Protein AF-A0A9P6F172-F1 (afdb_monomer_lite)

Organism: NCBI:txid979761

Radius of gyration: 21.75 Å; chains: 1; bounding box: 64×24×51 Å

Secondary structure (DSSP, 8-state):
-----PPPPP-----GGGGHHHHGGG--TT-EEEEESGGGHHHHHHHHHTT-S-SEEEEE----

Structure (mmCIF, N/CA/C/O backbone):
data_AF-A0A9P6F172-F1
#
_entry.id   AF-A0A9P6F172-F1
#
loop_
_atom_site.group_PDB
_atom_site.id
_atom_site.type_symbol
_atom_site.label_atom_id
_atom_site.label_alt_id
_atom_site.label_comp_id
_atom_site.label_asym_id
_atom_site.label_entity_id
_atom_site.label_seq_id
_atom_site.pdbx_PDB_ins_code
_atom_site.Cartn_x
_atom_site.Cartn_y
_atom_site.Cartn_z
_atom_site.occupancy
_atom_site.B_iso_or_equiv
_atom_site.auth_seq_id
_atom_site.auth_comp_id
_atom_site.auth_asym_id
_atom_site.auth_atom_id
_atom_site.pdbx_PDB_model_num
ATOM 1 N N . MET A 1 1 ? -46.265 13.130 30.444 1.00 41.91 1 MET A N 1
ATOM 2 C CA . MET A 1 1 ? -45.243 12.062 30.429 1.00 41.91 1 MET A CA 1
ATOM 3 C C . MET A 1 1 ? -44.558 12.135 29.073 1.00 41.91 1 MET A C 1
ATOM 5 O O . MET A 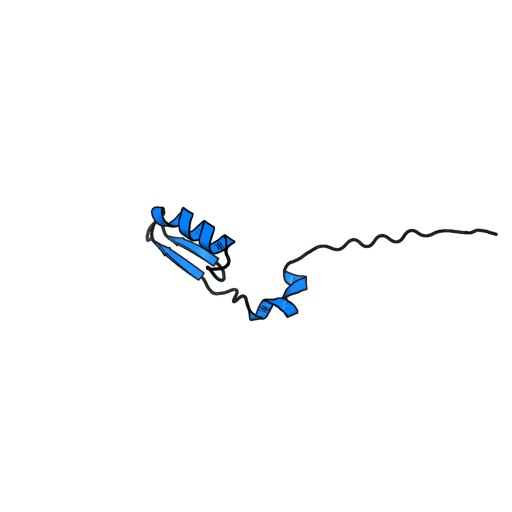1 1 ? -45.221 11.898 28.077 1.00 41.91 1 MET A O 1
ATOM 9 N N . ILE A 1 2 ? -43.314 12.611 29.011 1.00 45.06 2 ILE A N 1
ATOM 10 C CA . ILE A 1 2 ? -42.604 12.836 27.742 1.00 45.06 2 ILE A CA 1
ATOM 11 C C . ILE A 1 2 ? -41.684 11.634 27.503 1.00 45.06 2 ILE A C 1
ATOM 13 O O . ILE A 1 2 ? -40.777 11.393 28.294 1.00 45.06 2 ILE A O 1
ATOM 17 N N . GLN A 1 3 ? -41.927 10.882 26.430 1.00 54.06 3 GLN A N 1
ATOM 18 C CA . GLN A 1 3 ? -40.996 9.881 25.905 1.00 54.06 3 GLN A CA 1
ATOM 19 C C . GLN A 1 3 ? -40.168 10.545 24.803 1.00 54.06 3 GLN A C 1
ATOM 21 O O . GLN A 1 3 ? -40.696 10.836 23.732 1.00 54.06 3 GLN A O 1
ATOM 26 N N . VAL A 1 4 ? -38.883 10.805 25.057 1.00 63.03 4 VAL A N 1
ATOM 27 C CA . VAL A 1 4 ? -37.953 11.257 24.010 1.00 63.03 4 VAL A CA 1
ATOM 28 C C . VAL A 1 4 ? -37.094 10.074 23.584 1.00 63.03 4 VAL A C 1
ATOM 30 O O . VAL A 1 4 ? -36.354 9.516 24.391 1.00 63.03 4 VAL A O 1
ATOM 33 N N . LEU A 1 5 ? -37.195 9.686 22.313 1.00 75.25 5 LEU A N 1
ATOM 34 C CA . LEU A 1 5 ? -36.312 8.703 21.694 1.00 75.25 5 LEU A CA 1
ATOM 35 C C . LEU A 1 5 ? -35.125 9.445 21.062 1.00 75.25 5 LEU A C 1
ATOM 37 O O . LEU A 1 5 ? -35.292 10.149 20.068 1.00 75.25 5 LEU A O 1
ATOM 41 N N . PHE A 1 6 ? -33.925 9.291 21.620 1.00 70.38 6 PHE A N 1
ATOM 42 C CA . PHE A 1 6 ? -32.705 9.849 21.034 1.00 70.38 6 PHE A CA 1
ATOM 43 C C . PHE A 1 6 ? -32.097 8.834 20.059 1.00 70.38 6 PHE A C 1
ATOM 45 O O . PHE A 1 6 ? -31.698 7.742 20.464 1.00 70.38 6 PHE A O 1
ATOM 52 N N . LYS A 1 7 ? -32.011 9.169 18.765 1.00 77.94 7 LYS A N 1
ATOM 53 C CA . LYS A 1 7 ? -31.251 8.358 17.799 1.00 77.94 7 LYS A CA 1
ATOM 54 C C . LYS A 1 7 ? -29.766 8.698 17.910 1.00 77.94 7 LYS A C 1
ATOM 56 O O . LYS A 1 7 ? -29.377 9.843 17.706 1.00 77.94 7 LYS A O 1
ATOM 61 N N . LYS A 1 8 ? -28.941 7.690 18.200 1.00 78.06 8 LYS A N 1
ATOM 62 C CA . LYS A 1 8 ? -27.477 7.781 18.163 1.00 78.06 8 LYS A CA 1
ATOM 63 C C . LYS A 1 8 ? -26.979 7.240 16.822 1.00 78.06 8 LYS A C 1
ATOM 65 O O . LYS A 1 8 ? -27.291 6.105 16.475 1.00 78.06 8 LYS A O 1
ATOM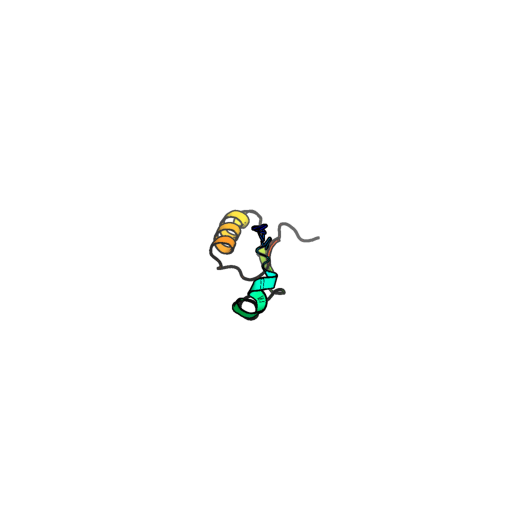 70 N N . LEU A 1 9 ? -26.208 8.041 16.091 1.00 84.25 9 LEU A N 1
ATOM 71 C CA . LEU A 1 9 ? -25.490 7.620 14.887 1.00 84.25 9 LEU A CA 1
ATOM 72 C C . LEU A 1 9 ? -24.008 7.432 15.242 1.00 84.25 9 LEU A C 1
ATOM 74 O O . LEU A 1 9 ? -23.419 8.313 15.867 1.00 84.25 9 LEU A O 1
ATOM 78 N N . ARG A 1 10 ? -23.408 6.300 14.859 1.00 83.06 10 ARG A N 1
ATOM 79 C CA . ARG A 1 10 ? -21.947 6.117 14.859 1.00 83.06 10 ARG A CA 1
ATOM 80 C C . ARG A 1 10 ? -21.463 6.333 13.429 1.00 83.06 10 ARG A C 1
ATOM 82 O O . ARG A 1 10 ? -21.956 5.666 12.527 1.00 83.06 10 ARG A O 1
ATOM 89 N N . MET A 1 11 ? -20.530 7.261 13.239 1.00 84.62 11 MET A N 1
ATOM 90 C CA . MET A 1 11 ? -19.781 7.393 11.991 1.00 84.62 11 MET A CA 1
ATOM 91 C C . MET A 1 11 ? -18.372 6.884 12.248 1.00 84.62 11 MET A C 1
ATOM 93 O O . MET A 1 11 ? -17.698 7.372 13.151 1.00 84.62 11 MET A O 1
ATOM 97 N N . GLU A 1 12 ? -17.962 5.885 11.485 1.00 87.56 12 GLU A N 1
ATOM 98 C CA . GLU A 1 12 ? -16.659 5.248 11.599 1.00 87.56 12 GLU A CA 1
ATOM 99 C C . GLU A 1 12 ? -16.108 5.034 10.195 1.00 87.56 12 GLU A C 1
ATOM 101 O O . GLU A 1 12 ? -16.853 4.689 9.276 1.00 87.56 12 GLU A O 1
ATOM 106 N N . GLY A 1 13 ? -14.821 5.331 10.030 1.00 85.25 13 GLY A N 1
ATOM 107 C CA . GLY A 1 13 ? -14.101 5.076 8.792 1.00 85.25 13 GLY A CA 1
ATOM 108 C C . GLY A 1 13 ? -13.608 3.634 8.725 1.00 85.25 13 GLY A C 1
ATOM 109 O O . GLY A 1 13 ? -13.869 2.823 9.604 1.00 85.25 13 GLY A O 1
ATOM 110 N N . PHE A 1 14 ? -12.874 3.322 7.667 1.00 90.06 14 PHE A N 1
ATOM 111 C CA . PHE A 1 14 ? -12.168 2.053 7.532 1.00 90.06 14 PHE A CA 1
ATOM 112 C C . PHE A 1 14 ? -10.737 2.376 7.118 1.00 90.06 14 PHE A C 1
ATOM 114 O O . PHE A 1 14 ? -10.377 2.281 5.942 1.00 90.06 14 PHE A O 1
ATOM 121 N N . LEU A 1 15 ? -9.953 2.914 8.056 1.00 89.00 15 LEU A N 1
ATOM 122 C CA . LEU A 1 15 ? -8.580 3.297 7.766 1.00 89.00 15 LEU A CA 1
ATOM 123 C C . LEU A 1 15 ? -7.684 2.075 7.913 1.00 89.00 15 LEU A C 1
ATOM 125 O O . LEU A 1 15 ? -7.801 1.304 8.857 1.00 89.00 15 LEU A O 1
ATOM 129 N N . VAL A 1 16 ? -6.712 1.933 7.013 1.00 82.12 16 VAL A N 1
ATOM 130 C CA . VAL A 1 16 ? -5.701 0.864 7.102 1.00 82.12 16 VAL A CA 1
ATOM 131 C C . VAL A 1 16 ? -4.965 0.900 8.448 1.00 82.12 16 VAL A C 1
ATOM 133 O O . VAL A 1 16 ? -4.581 -0.139 8.977 1.00 82.12 16 VAL A O 1
ATOM 136 N N . THR A 1 17 ? -4.803 2.093 9.030 1.00 82.19 17 THR A N 1
ATOM 137 C CA . THR A 1 17 ? -4.190 2.288 10.351 1.00 82.19 17 THR A CA 1
ATOM 138 C C . THR A 1 17 ? -4.931 1.576 11.475 1.00 82.19 17 THR A C 1
ATOM 140 O O . THR A 1 17 ? -4.286 1.168 12.436 1.00 82.19 17 THR A O 1
ATOM 143 N N . ASP A 1 18 ? -6.242 1.378 11.335 1.00 88.06 18 ASP A N 1
ATOM 144 C CA . ASP A 1 18 ? -7.088 0.736 12.346 1.00 88.06 18 ASP A CA 1
ATOM 145 C C . ASP A 1 18 ? -6.767 -0.765 12.484 1.00 88.06 18 ASP A C 1
ATOM 147 O O . ASP A 1 18 ? -7.087 -1.382 13.494 1.00 88.06 18 ASP A O 1
ATOM 151 N N . PHE A 1 19 ? -6.072 -1.342 11.496 1.00 85.69 19 PHE A N 1
ATOM 152 C CA . PHE A 1 19 ? -5.755 -2.770 11.396 1.00 85.69 19 PHE A CA 1
ATOM 153 C C . PHE A 1 19 ? -4.250 -3.070 11.515 1.00 85.69 19 PHE A C 1
ATOM 155 O O . PHE A 1 19 ? -3.809 -4.197 11.284 1.00 85.69 19 PHE A O 1
ATOM 162 N N . VAL A 1 20 ? -3.425 -2.076 11.865 1.00 80.94 20 VAL A N 1
ATOM 163 C CA . VAL A 1 20 ? -1.959 -2.235 11.936 1.00 80.94 20 VAL A CA 1
ATOM 164 C C . VAL A 1 20 ? -1.535 -3.232 13.014 1.00 80.94 20 VAL A C 1
ATOM 166 O O . VAL A 1 20 ? -0.553 -3.939 12.824 1.00 80.94 20 VAL A O 1
ATOM 169 N N . GLU A 1 21 ? -2.258 -3.344 14.123 1.00 80.56 21 GLU A N 1
ATOM 170 C CA . GLU A 1 21 ? -1.928 -4.325 15.165 1.00 80.56 21 GLU A CA 1
ATOM 171 C C . GLU A 1 21 ? -2.157 -5.772 14.691 1.00 80.56 21 GLU A C 1
ATOM 173 O O . GLU A 1 21 ? -1.365 -6.662 14.994 1.00 80.56 21 GLU A O 1
ATOM 178 N N . GLU A 1 22 ? -3.186 -5.995 13.870 1.00 81.69 22 GLU A N 1
ATOM 179 C CA . GLU A 1 22 ? -3.555 -7.318 13.357 1.00 81.69 22 GLU A CA 1
ATOM 180 C C . GLU A 1 22 ? -2.733 -7.723 12.115 1.00 81.69 22 GLU A C 1
ATOM 182 O O . GLU A 1 22 ? -2.368 -8.889 11.960 1.00 81.69 22 GLU A O 1
ATOM 187 N N . TYR A 1 23 ? -2.379 -6.766 11.246 1.00 74.75 23 TYR A N 1
ATOM 188 C CA . TYR A 1 23 ? -1.743 -7.045 9.945 1.00 74.75 23 TYR A CA 1
ATOM 189 C C . TYR A 1 23 ? -0.388 -6.352 9.718 1.00 74.75 23 TYR A C 1
ATOM 191 O O . TYR A 1 23 ? 0.278 -6.615 8.709 1.00 74.75 23 TYR A O 1
ATOM 199 N N . GLY A 1 24 ? 0.050 -5.476 10.624 1.00 68.25 24 GLY A N 1
ATOM 200 C CA . GLY A 1 24 ? 1.204 -4.591 10.425 1.00 68.25 24 GLY A CA 1
ATOM 201 C C . GLY A 1 24 ? 2.554 -5.297 10.443 1.00 68.25 24 GLY A C 1
ATOM 202 O O . GLY A 1 24 ? 3.440 -4.917 9.687 1.00 68.25 24 GLY A O 1
ATOM 203 N N . ALA A 1 25 ? 2.708 -6.379 11.212 1.00 66.31 25 ALA A N 1
ATOM 204 C CA . ALA A 1 25 ? 3.947 -7.165 11.208 1.00 66.31 25 ALA A CA 1
ATOM 205 C C . ALA A 1 25 ? 4.198 -7.885 9.866 1.00 66.31 25 ALA A C 1
ATOM 207 O O . ALA A 1 25 ? 5.330 -8.252 9.560 1.00 66.31 25 ALA A O 1
ATOM 208 N N . LYS A 1 26 ? 3.145 -8.088 9.061 1.00 65.00 26 LYS A N 1
ATOM 209 C CA . LYS A 1 26 ? 3.200 -8.826 7.790 1.00 65.00 26 LYS A CA 1
ATOM 210 C C . LYS A 1 26 ? 3.533 -7.940 6.584 1.00 65.00 26 LYS A C 1
ATOM 212 O O . LYS A 1 26 ? 3.825 -8.467 5.517 1.00 65.00 26 LYS A O 1
ATOM 217 N N . HIS A 1 27 ? 3.498 -6.618 6.752 1.00 62.88 27 HIS A N 1
ATOM 218 C CA . HIS A 1 27 ? 3.701 -5.645 5.681 1.00 62.88 27 HIS A CA 1
ATOM 219 C C . HIS A 1 27 ? 4.850 -4.707 6.059 1.00 62.88 27 HIS A C 1
ATOM 221 O O . HIS A 1 27 ? 4.659 -3.721 6.771 1.00 62.88 27 HIS A O 1
ATOM 227 N N . GLN A 1 28 ? 6.060 -5.022 5.593 1.00 64.81 28 GLN A N 1
ATOM 228 C CA . GLN A 1 28 ? 7.202 -4.120 5.738 1.00 64.81 28 GLN A CA 1
ATOM 229 C C . GLN A 1 28 ? 6.984 -2.902 4.835 1.00 64.81 28 GLN A C 1
ATOM 231 O O . GLN A 1 28 ? 6.905 -3.030 3.616 1.00 64.81 28 GLN A O 1
ATOM 236 N N . LYS A 1 29 ? 6.850 -1.719 5.447 1.00 61.28 29 LYS A N 1
ATOM 237 C CA . LYS A 1 29 ? 6.589 -0.455 4.737 1.00 61.28 29 LYS A CA 1
ATOM 238 C C . LYS A 1 29 ? 7.740 -0.013 3.832 1.00 61.28 29 LYS A C 1
ATOM 240 O O . LYS A 1 29 ? 7.493 0.731 2.890 1.00 61.28 29 LYS A O 1
ATOM 245 N N . ASP A 1 30 ? 8.948 -0.497 4.100 1.00 70.38 30 ASP A N 1
ATOM 246 C CA . ASP A 1 30 ? 10.175 0.004 3.477 1.00 70.38 30 ASP A CA 1
ATOM 247 C C . ASP A 1 30 ? 10.741 -0.944 2.407 1.00 70.38 30 ASP A C 1
ATOM 249 O O . ASP A 1 30 ? 11.847 -0.731 1.915 1.00 70.38 30 ASP A O 1
ATOM 253 N N . GLN A 1 31 ? 10.006 -2.001 2.045 1.00 76.25 31 GLN A N 1
ATOM 254 C CA . GLN A 1 31 ? 10.420 -2.899 0.973 1.00 76.25 31 GLN A CA 1
ATOM 255 C C . GLN A 1 31 ? 9.921 -2.353 -0.371 1.00 76.25 31 GLN A C 1
ATOM 257 O O . GLN A 1 31 ? 8.718 -2.195 -0.589 1.00 76.25 31 GLN A O 1
ATOM 262 N N . GLU A 1 32 ? 10.854 -2.038 -1.264 1.00 85.69 32 GLU A N 1
ATOM 263 C CA . GLU A 1 32 ? 10.554 -1.726 -2.659 1.00 85.69 32 GLU A CA 1
ATOM 264 C C . GLU A 1 32 ? 10.930 -2.926 -3.529 1.00 85.69 32 GLU A C 1
ATOM 266 O O . GLU A 1 32 ? 12.001 -3.514 -3.360 1.00 85.69 32 GLU A O 1
ATOM 271 N N . ASP A 1 33 ? 10.047 -3.277 -4.459 1.00 85.06 33 ASP A N 1
ATOM 272 C CA . ASP A 1 33 ? 10.326 -4.236 -5.523 1.00 85.06 33 ASP A CA 1
ATOM 273 C C . ASP A 1 33 ? 10.498 -3.446 -6.822 1.00 85.06 33 ASP A C 1
ATOM 275 O O . ASP A 1 33 ? 9.546 -2.828 -7.314 1.00 85.06 33 ASP A O 1
ATOM 279 N N . ILE A 1 34 ? 11.737 -3.386 -7.313 1.00 88.94 34 ILE A N 1
ATOM 280 C CA . ILE A 1 34 ? 12.115 -2.586 -8.479 1.00 88.94 34 ILE A CA 1
ATOM 281 C C . ILE A 1 34 ? 12.255 -3.517 -9.678 1.00 88.94 34 ILE A C 1
ATOM 283 O O . ILE A 1 34 ? 13.154 -4.354 -9.736 1.00 88.94 34 ILE A O 1
ATOM 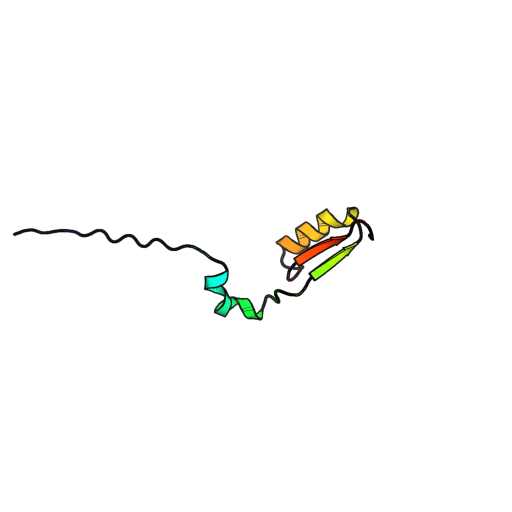287 N N . ILE A 1 35 ? 11.383 -3.320 -10.659 1.00 90.44 35 ILE A N 1
ATOM 288 C CA . ILE A 1 35 ? 11.381 -4.039 -11.925 1.00 90.44 35 ILE A CA 1
ATOM 289 C C . ILE A 1 35 ? 11.866 -3.106 -13.028 1.00 90.44 35 ILE A C 1
ATOM 291 O O . ILE A 1 35 ? 11.396 -1.981 -13.159 1.00 90.44 35 ILE A O 1
ATOM 295 N N . GLU A 1 36 ? 12.798 -3.580 -13.843 1.00 92.56 36 GLU A N 1
ATOM 296 C CA . GLU A 1 36 ? 13.334 -2.832 -14.981 1.00 92.56 36 GLU A CA 1
ATOM 297 C 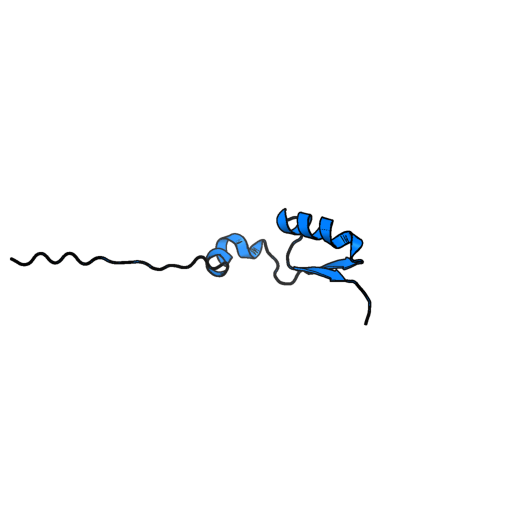C . GLU A 1 36 ? 12.452 -3.018 -16.225 1.00 92.56 36 GLU A C 1
ATOM 299 O O . GLU A 1 36 ? 12.018 -4.129 -16.533 1.00 92.56 36 GLU A O 1
ATOM 304 N N . GLY A 1 37 ? 12.240 -1.942 -16.979 1.00 93.12 37 GLY A N 1
ATOM 305 C CA . GLY A 1 37 ? 11.563 -1.948 -18.273 1.00 93.12 37 GLY A CA 1
ATOM 306 C C . GLY A 1 37 ? 10.034 -1.874 -18.197 1.00 93.12 37 GLY A C 1
ATOM 307 O O . GLY A 1 37 ? 9.378 -2.573 -17.426 1.00 93.12 37 GLY A O 1
ATOM 308 N N . LEU A 1 38 ? 9.447 -1.041 -19.064 1.00 93.31 38 LEU A N 1
ATOM 309 C CA . LEU A 1 38 ? 7.994 -0.847 -19.139 1.00 93.31 38 LEU A CA 1
ATOM 310 C C . LEU A 1 38 ? 7.246 -2.108 -19.603 1.00 93.31 38 LEU A C 1
ATOM 312 O O . LEU A 1 38 ? 6.100 -2.311 -19.210 1.00 93.31 38 LEU A O 1
ATOM 316 N N . ASP A 1 39 ? 7.903 -2.969 -20.381 1.00 95.31 39 ASP A N 1
ATOM 317 C CA . ASP A 1 39 ? 7.326 -4.221 -20.886 1.00 95.31 39 ASP A CA 1
ATOM 318 C C . ASP A 1 39 ? 6.866 -5.155 -19.754 1.00 95.31 39 ASP A C 1
ATOM 320 O O . ASP A 1 39 ? 5.906 -5.903 -19.920 1.00 95.31 39 ASP A O 1
ATOM 324 N N . ASN A 1 40 ? 7.491 -5.059 -18.575 1.00 92.31 40 ASN A N 1
ATOM 325 C CA . ASN A 1 40 ? 7.148 -5.868 -17.406 1.00 92.31 40 ASN A CA 1
ATOM 326 C C . ASN A 1 40 ? 5.993 -5.280 -16.567 1.00 92.31 40 ASN A C 1
ATOM 328 O O . ASN A 1 40 ? 5.502 -5.936 -15.646 1.00 92.31 40 ASN A O 1
ATOM 332 N N . ALA A 1 41 ? 5.525 -4.060 -16.859 1.00 92.56 41 ALA A N 1
ATOM 333 C CA . ALA A 1 41 ? 4.510 -3.379 -16.052 1.00 92.56 41 ALA A CA 1
ATOM 334 C C . ALA A 1 41 ? 3.170 -4.139 -15.918 1.00 92.56 41 ALA A C 1
ATOM 336 O O . ALA A 1 41 ? 2.627 -4.155 -14.808 1.00 92.56 41 ALA A O 1
ATOM 337 N N . PRO A 1 42 ? 2.621 -4.790 -16.969 1.00 94.62 42 PRO A N 1
ATOM 338 C CA . PRO A 1 42 ? 1.375 -5.548 -16.841 1.00 94.62 42 PRO A CA 1
ATOM 339 C C . PRO A 1 42 ? 1.480 -6.700 -15.832 1.00 94.62 42 PRO A C 1
ATOM 341 O O . PRO A 1 42 ? 0.609 -6.855 -14.974 1.00 94.62 42 PRO A O 1
ATOM 344 N N . ASP A 1 43 ? 2.570 -7.466 -15.886 1.00 92.75 43 ASP A N 1
ATOM 345 C CA . ASP A 1 43 ? 2.786 -8.614 -15.001 1.00 92.75 43 ASP A CA 1
ATOM 346 C C . ASP A 1 43 ? 3.018 -8.170 -13.553 1.00 92.75 43 ASP A C 1
ATOM 348 O O . ASP A 1 43 ? 2.459 -8.751 -12.617 1.00 92.75 43 ASP A O 1
ATOM 352 N N . VAL A 1 44 ? 3.781 -7.090 -13.357 1.00 92.06 44 VAL A N 1
ATOM 353 C CA . VAL A 1 44 ? 3.996 -6.468 -12.041 1.00 92.06 44 VAL A CA 1
ATOM 354 C C . VAL A 1 44 ? 2.675 -6.014 -11.429 1.00 92.06 44 VAL A C 1
ATOM 356 O O . VAL A 1 44 ? 2.427 -6.255 -10.247 1.00 92.06 44 VAL A O 1
ATOM 359 N N . PHE A 1 45 ? 1.793 -5.412 -12.228 1.00 92.00 45 PHE A N 1
ATOM 360 C CA . PHE A 1 45 ? 0.488 -4.964 -11.757 1.00 92.00 45 PHE A CA 1
ATOM 361 C C . PHE A 1 45 ? -0.383 -6.132 -11.273 1.00 92.00 45 PHE A C 1
ATOM 363 O O . PHE A 1 45 ? -0.965 -6.068 -10.189 1.00 92.00 45 PHE A O 1
ATOM 370 N N . VAL A 1 46 ? -0.422 -7.239 -12.018 1.00 94.50 46 VAL A N 1
ATOM 371 C CA . VAL A 1 46 ? -1.150 -8.450 -11.601 1.00 94.50 46 VAL A CA 1
ATOM 372 C C . VAL A 1 46 ? -0.537 -9.059 -10.336 1.00 94.50 46 VAL A C 1
ATOM 374 O O . VAL A 1 46 ? -1.258 -9.465 -9.419 1.00 94.50 46 VAL A O 1
ATOM 377 N N . ASN A 1 47 ? 0.790 -9.103 -10.242 1.00 90.94 47 ASN A N 1
ATOM 378 C CA . ASN A 1 47 ? 1.486 -9.626 -9.069 1.00 90.94 47 ASN A CA 1
ATOM 379 C C . ASN A 1 47 ? 1.252 -8.759 -7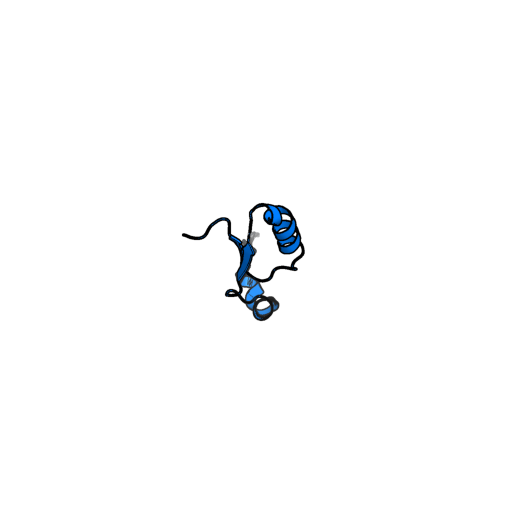.817 1.00 90.94 47 ASN A C 1
ATOM 381 O O . ASN A 1 47 ? 1.067 -9.305 -6.729 1.00 90.94 47 ASN A O 1
ATOM 385 N N . MET A 1 48 ? 1.157 -7.435 -7.968 1.00 89.88 48 MET A N 1
ATOM 386 C CA . MET A 1 48 ? 0.773 -6.513 -6.894 1.00 89.88 48 MET A CA 1
ATOM 387 C C . MET A 1 48 ? -0.643 -6.808 -6.382 1.00 89.88 48 MET A C 1
ATOM 389 O O . MET A 1 48 ? -0.850 -6.970 -5.182 1.00 89.88 48 MET A O 1
ATOM 393 N N . LEU A 1 49 ? -1.618 -6.948 -7.284 1.00 90.50 49 LEU A N 1
ATOM 394 C CA . LEU A 1 49 ? -3.011 -7.223 -6.910 1.00 90.50 49 LEU A CA 1
ATOM 395 C C . LEU A 1 49 ? -3.209 -8.607 -6.278 1.00 90.50 49 LEU A C 1
ATOM 397 O O . LEU A 1 49 ? -4.132 -8.803 -5.492 1.00 90.50 49 LEU A O 1
ATOM 401 N N . THR A 1 50 ? -2.348 -9.567 -6.617 1.00 90.94 50 THR A N 1
ATOM 402 C CA . THR A 1 50 ? -2.382 -10.928 -6.058 1.00 90.94 50 THR A CA 1
ATOM 403 C C . THR A 1 50 ? -1.534 -11.087 -4.794 1.00 90.94 50 THR A C 1
ATOM 405 O O . THR A 1 50 ? -1.439 -12.193 -4.265 1.00 90.94 50 THR A O 1
ATOM 408 N N . GLY A 1 51 ? -0.939 -10.000 -4.289 1.00 85.25 51 GLY A N 1
ATOM 409 C CA . GLY A 1 51 ? -0.147 -10.006 -3.057 1.00 85.25 51 GLY A CA 1
ATOM 410 C C . GLY A 1 51 ? 1.195 -10.730 -3.182 1.00 85.25 51 GLY A C 1
ATOM 411 O O . GLY A 1 51 ? 1.735 -11.194 -2.181 1.00 85.25 51 GLY A O 1
ATOM 412 N N . LYS A 1 52 ? 1.721 -10.869 -4.404 1.00 85.62 52 LYS A N 1
ATOM 413 C CA . LYS A 1 52 ? 3.052 -11.440 -4.660 1.00 85.62 52 LYS A CA 1
ATOM 414 C C . LYS A 1 52 ? 4.168 -10.407 -4.520 1.00 85.62 52 LYS A C 1
ATOM 416 O O . LYS A 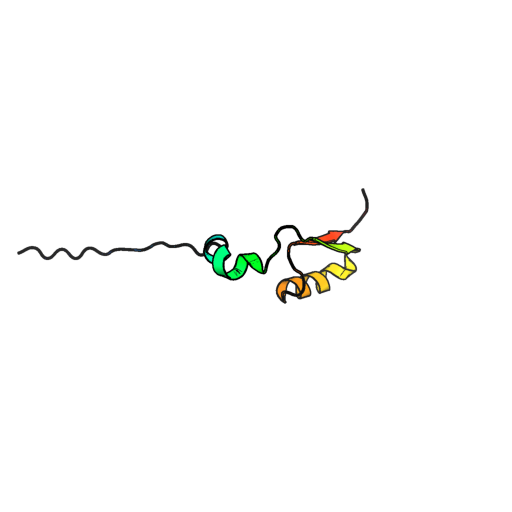1 52 ? 5.302 -10.793 -4.264 1.00 85.62 52 LYS A O 1
ATOM 421 N N . VAL A 1 53 ? 3.842 -9.124 -4.683 1.00 82.75 53 VAL A N 1
ATOM 422 C CA . VAL A 1 53 ? 4.749 -8.006 -4.399 1.00 82.75 53 VAL A CA 1
ATOM 423 C C . VAL A 1 53 ? 4.414 -7.452 -3.019 1.00 82.75 53 VAL A C 1
ATOM 425 O O . VAL A 1 53 ? 3.259 -7.115 -2.751 1.00 82.75 53 VAL A O 1
ATOM 428 N N . PHE A 1 54 ? 5.419 -7.364 -2.151 1.00 75.44 54 PHE A N 1
ATOM 429 C CA . PHE A 1 54 ? 5.293 -6.750 -0.832 1.00 75.44 54 PHE A CA 1
ATOM 430 C C . PHE A 1 54 ? 5.827 -5.322 -0.865 1.00 75.44 54 PHE A C 1
ATOM 432 O O . PHE A 1 54 ? 6.862 -5.049 -1.465 1.00 75.44 54 PHE A O 1
ATOM 439 N N . GLY A 1 55 ? 5.113 -4.414 -0.200 1.00 79.38 55 GLY A N 1
ATOM 440 C CA . GLY A 1 55 ? 5.489 -3.007 -0.152 1.00 79.38 55 GLY A CA 1
ATOM 441 C C . GLY A 1 55 ? 5.194 -2.291 -1.470 1.00 79.38 55 GLY A C 1
ATOM 442 O O . GLY A 1 55 ? 4.067 -2.343 -1.966 1.00 79.38 55 GLY A O 1
ATOM 443 N N . LYS A 1 56 ? 6.173 -1.565 -2.007 1.00 86.69 56 LYS A N 1
ATOM 444 C CA . LYS A 1 56 ? 5.978 -0.665 -3.150 1.00 86.69 56 LYS A CA 1
ATOM 445 C C . LYS A 1 56 ? 6.530 -1.276 -4.436 1.00 86.69 56 LYS A C 1
ATOM 447 O O . LYS A 1 56 ? 7.732 -1.483 -4.557 1.00 86.69 56 LYS A O 1
ATOM 452 N N . ALA A 1 57 ? 5.653 -1.496 -5.414 1.00 90.44 57 ALA A N 1
ATOM 453 C CA . ALA A 1 57 ? 6.045 -1.887 -6.764 1.00 90.44 57 ALA A CA 1
ATOM 454 C C . ALA A 1 57 ? 6.552 -0.664 -7.547 1.00 90.44 57 ALA A C 1
ATOM 456 O O . ALA A 1 57 ? 5.841 0.339 -7.664 1.00 90.44 57 ALA A O 1
ATOM 457 N N . VAL A 1 58 ? 7.763 -0.744 -8.095 1.00 91.94 58 VAL A N 1
ATOM 458 C CA . VAL A 1 58 ? 8.398 0.325 -8.876 1.00 91.94 58 VAL A CA 1
ATOM 459 C C . VAL A 1 58 ? 8.819 -0.233 -10.229 1.00 91.94 58 VAL A C 1
ATOM 461 O O . VAL A 1 58 ? 9.556 -1.208 -10.291 1.00 91.94 58 VAL A O 1
ATOM 464 N N . VAL A 1 59 ? 8.382 0.401 -11.320 1.00 93.69 59 VAL A N 1
ATOM 465 C CA . VAL A 1 59 ? 8.871 0.083 -12.670 1.00 93.69 59 VAL A CA 1
ATOM 466 C C . VAL A 1 59 ? 9.864 1.155 -13.092 1.00 93.69 59 VAL A C 1
ATOM 468 O O . VAL A 1 59 ? 9.497 2.318 -13.273 1.00 93.69 59 VAL A O 1
ATOM 471 N N . LYS A 1 60 ? 11.127 0.771 -13.235 1.00 93.50 60 LYS A N 1
ATOM 472 C CA . LYS A 1 60 ? 12.204 1.643 -13.680 1.00 93.50 60 LYS A CA 1
ATOM 473 C C . LYS A 1 60 ? 12.297 1.625 -15.204 1.00 93.50 60 LYS A C 1
ATOM 475 O O . LYS A 1 60 ? 12.416 0.575 -15.823 1.00 93.50 60 LYS A O 1
ATOM 480 N N . ILE A 1 61 ? 12.210 2.806 -15.810 1.00 93.12 61 ILE A N 1
ATOM 481 C CA . ILE A 1 61 ? 12.150 2.973 -17.274 1.00 93.12 61 ILE A CA 1
ATOM 482 C C . ILE A 1 61 ? 13.429 3.567 -17.877 1.00 93.12 61 ILE A C 1
ATOM 484 O O . ILE A 1 61 ? 13.642 3.440 -19.079 1.00 93.12 61 ILE A O 1
ATOM 488 N N . ALA A 1 62 ? 14.266 4.211 -17.062 1.00 90.81 62 ALA A N 1
ATOM 489 C CA . ALA A 1 62 ? 15.567 4.756 -17.440 1.00 90.81 62 ALA A CA 1
ATOM 490 C C . ALA A 1 62 ? 16.400 5.056 -16.180 1.00 90.81 62 ALA A C 1
ATOM 492 O O . ALA A 1 62 ? 15.832 5.311 -15.114 1.00 90.81 62 ALA A O 1
ATOM 493 N N . ASP A 1 63 ? 17.726 5.057 -16.322 1.00 87.56 63 ASP A N 1
ATOM 494 C CA . ASP A 1 63 ? 18.644 5.683 -15.366 1.00 87.56 63 ASP A CA 1
ATOM 495 C C . ASP A 1 63 ? 18.736 7.194 -15.644 1.00 87.56 63 ASP A C 1
ATOM 497 O O . ASP A 1 63 ? 18.661 7.619 -16.801 1.00 87.56 63 ASP A O 1
ATOM 501 N N . LEU A 1 64 ? 18.851 7.990 -14.576 1.00 73.12 64 LEU A N 1
ATOM 502 C CA . LEU A 1 64 ? 19.042 9.446 -14.629 1.00 73.12 64 LEU A CA 1
ATOM 503 C C . LEU A 1 64 ? 20.520 9.817 -14.782 1.00 73.12 64 LEU A C 1
ATOM 505 O O . LEU A 1 64 ? 21.360 9.155 -14.133 1.00 73.12 64 LEU A O 1
#

pLDDT: mean 81.99, std 12.03, range [41.91, 95.31]

Foldseek 3Di:
DDDDDDDDDDDDDDDPVVCCVPCVVVADQPDEDEAEDPVCVVVLVVCVVVVVDGHHYHYHDDDD

Sequence (64 aa):
MIQVLFKKLRMEGFLVTDFVEEYGAKHQKDQEDIIEGLDNAPDVFVNMLTGKVFGKAVVKIADL